Protein AF-A0A349DYR8-F1 (afdb_monomer_lite)

Structure (mmCIF, N/CA/C/O backbone):
data_AF-A0A349DYR8-F1
#
_entry.id   AF-A0A349DYR8-F1
#
loop_
_atom_site.group_PDB
_atom_site.id
_atom_site.type_symbol
_atom_site.label_atom_id
_atom_site.label_alt_id
_atom_site.label_comp_id
_atom_site.label_asym_id
_atom_site.label_entity_id
_atom_site.label_seq_id
_atom_site.pdbx_PDB_ins_code
_atom_site.Cartn_x
_atom_site.Cartn_y
_atom_site.Cartn_z
_atom_site.occupancy
_atom_site.B_iso_or_equiv
_atom_site.auth_seq_id
_atom_site.auth_comp_id
_atom_site.auth_asym_id
_atom_site.auth_atom_id
_atom_site.pdbx_PDB_model_num
ATOM 1 N N . MET A 1 1 ? -8.927 -14.081 56.249 1.00 37.25 1 MET A N 1
ATOM 2 C CA . MET A 1 1 ? -8.343 -13.817 54.918 1.00 37.25 1 MET A CA 1
ATOM 3 C C . MET A 1 1 ? -9.331 -14.353 53.896 1.00 37.25 1 MET A C 1
ATOM 5 O O . MET A 1 1 ? -9.402 -15.561 53.727 1.00 37.25 1 MET A O 1
ATOM 9 N N . SER A 1 2 ? -10.201 -13.488 53.365 1.00 39.47 2 SER A N 1
ATOM 10 C CA . SER A 1 2 ? -11.284 -13.902 52.463 1.00 39.47 2 SER A CA 1
ATOM 11 C C . SER A 1 2 ? -10.704 -14.185 51.083 1.00 39.47 2 SER A C 1
ATOM 13 O O . SER A 1 2 ? -10.115 -13.298 50.467 1.00 39.47 2 SER A O 1
ATOM 15 N N . GLN A 1 3 ? -10.820 -15.432 50.637 1.00 42.41 3 GLN A N 1
ATOM 16 C CA . GLN A 1 3 ? -10.522 -15.839 49.273 1.00 42.41 3 GLN A CA 1
ATOM 17 C C . GLN A 1 3 ? -11.604 -15.235 48.373 1.00 42.41 3 GLN A C 1
ATOM 19 O O . GLN A 1 3 ? -12.710 -15.762 48.299 1.00 42.41 3 GLN A O 1
ATOM 24 N N . ASN A 1 4 ? -11.305 -14.115 47.713 1.00 44.88 4 ASN A N 1
ATOM 25 C CA . ASN A 1 4 ? -12.097 -13.661 46.574 1.00 44.88 4 ASN A CA 1
ATOM 26 C C . ASN A 1 4 ? -11.809 -14.632 45.424 1.00 44.88 4 ASN A C 1
ATOM 28 O O . ASN A 1 4 ? -10.904 -14.410 44.621 1.00 44.88 4 ASN A O 1
ATOM 32 N N . ALA A 1 5 ? -12.509 -15.767 45.419 1.00 52.22 5 ALA A N 1
ATOM 33 C CA . ALA A 1 5 ? -12.559 -16.645 44.267 1.00 52.22 5 ALA A CA 1
ATOM 34 C C . ALA A 1 5 ? -13.165 -15.826 43.125 1.00 52.22 5 ALA A C 1
ATOM 36 O O . ALA A 1 5 ? -14.326 -15.429 43.201 1.00 52.22 5 ALA A O 1
ATOM 37 N N . LEU A 1 6 ? -12.354 -15.495 42.119 1.00 58.44 6 LEU A N 1
ATOM 38 C CA . LEU A 1 6 ? -12.858 -14.852 40.915 1.00 58.44 6 LEU A CA 1
ATOM 39 C C . LEU A 1 6 ? -13.914 -15.763 40.287 1.00 58.44 6 LEU A C 1
ATOM 41 O O . LEU A 1 6 ? -13.623 -16.920 39.971 1.00 58.44 6 LEU A O 1
ATOM 45 N N . SER A 1 7 ? -15.132 -15.246 40.132 1.00 65.00 7 SER A N 1
ATOM 46 C CA . SER A 1 7 ? -16.187 -15.928 39.397 1.00 65.00 7 SER A CA 1
ATOM 47 C C . SER A 1 7 ? -15.743 -16.071 37.944 1.00 65.00 7 SER A C 1
ATOM 49 O O . SER A 1 7 ? -15.288 -15.120 37.301 1.00 65.00 7 SER A O 1
ATOM 51 N N . THR A 1 8 ? -15.801 -17.306 37.457 1.00 70.25 8 THR A N 1
ATOM 52 C CA . THR A 1 8 ? -15.641 -17.608 36.036 1.00 70.25 8 THR A CA 1
ATOM 53 C C . THR A 1 8 ? -17.049 -17.676 35.473 1.00 70.25 8 THR A C 1
ATOM 55 O O . THR A 1 8 ? -17.845 -18.493 35.931 1.00 70.25 8 THR A O 1
ATOM 58 N N . GLU A 1 9 ? -17.375 -16.781 34.548 1.00 76.00 9 GLU A N 1
ATOM 59 C CA . GLU A 1 9 ? -18.687 -16.727 33.903 1.00 76.00 9 GLU A CA 1
ATOM 60 C C . GLU A 1 9 ? -18.512 -16.791 32.388 1.00 76.00 9 GLU A C 1
ATOM 62 O O . GLU A 1 9 ? -17.531 -16.289 31.829 1.00 76.00 9 GLU A O 1
ATOM 67 N N . GLU A 1 10 ? -19.471 -17.422 31.712 1.00 79.44 10 GLU A N 1
ATOM 68 C CA . GLU A 1 10 ? -19.525 -17.406 30.256 1.00 79.44 10 GLU A CA 1
ATOM 69 C C . GLU A 1 10 ? -19.909 -15.997 29.797 1.00 79.44 10 GLU A C 1
ATOM 71 O O . GLU A 1 10 ? -20.978 -15.472 30.120 1.00 79.44 10 GLU A O 1
ATOM 76 N N . CYS A 1 11 ? -19.014 -15.342 29.061 1.00 78.94 11 CYS A N 1
ATOM 77 C CA . CYS A 1 11 ? -19.266 -13.979 28.626 1.00 78.94 11 CYS A CA 1
ATOM 78 C C . CYS A 1 11 ? -20.333 -13.967 27.509 1.00 78.94 11 CYS A C 1
ATOM 80 O O . CYS A 1 11 ? -20.118 -14.595 26.478 1.00 78.94 11 CYS A O 1
ATOM 82 N N . PRO A 1 12 ? -21.431 -13.192 27.618 1.00 79.12 12 PRO A N 1
ATOM 83 C CA . PRO A 1 12 ? -22.516 -13.182 26.623 1.00 79.12 12 PRO A CA 1
ATOM 84 C C . PRO A 1 12 ? -22.111 -12.560 25.280 1.00 79.12 12 PRO A C 1
ATOM 86 O O . PRO A 1 12 ? -22.757 -12.767 24.258 1.00 79.12 12 PRO A O 1
ATOM 89 N N . HIS A 1 13 ? -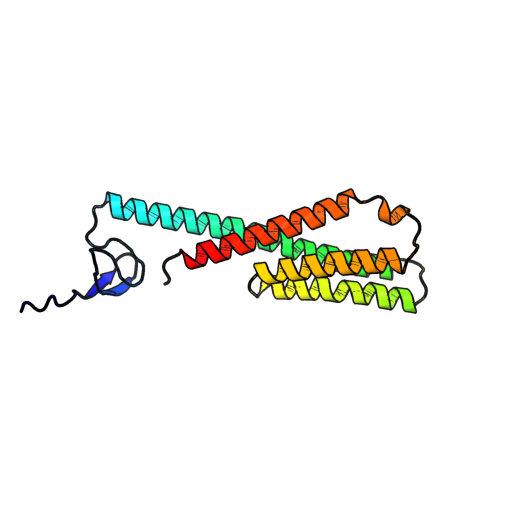21.038 -11.769 25.283 1.00 78.69 13 HIS A N 1
ATOM 90 C CA . HIS A 1 13 ? -20.361 -11.363 24.064 1.00 78.69 13 HIS A CA 1
ATOM 91 C C . HIS A 1 13 ? -19.461 -12.533 23.650 1.00 78.69 13 HIS A C 1
ATOM 93 O O . HIS A 1 13 ? -19.712 -13.182 22.631 1.00 78.69 13 HIS A O 1
ATOM 99 N N . CYS A 1 14 ? -18.450 -12.814 24.491 1.00 75.50 14 CYS A N 1
ATOM 100 C CA . CYS A 1 14 ? -17.429 -13.874 24.456 1.00 75.50 14 CYS A CA 1
ATOM 101 C C . CYS A 1 14 ? -17.784 -15.215 23.816 1.00 75.50 14 CYS A C 1
ATOM 103 O O . CYS A 1 14 ? -17.067 -15.764 22.989 1.00 75.50 14 CYS A O 1
ATOM 105 N N . HIS A 1 15 ? -18.868 -15.772 24.347 1.00 80.25 15 HIS A N 1
ATOM 106 C CA . HIS A 1 15 ? -19.124 -17.208 24.442 1.00 80.25 15 HIS A CA 1
ATOM 107 C C . HIS A 1 15 ? -17.901 -18.005 24.947 1.00 80.25 15 HIS A C 1
ATOM 109 O O . HIS A 1 15 ? -17.733 -19.180 24.641 1.00 80.25 15 HIS A O 1
ATOM 115 N N . GLU A 1 16 ? -17.023 -17.346 25.707 1.00 78.25 16 GLU A N 1
ATOM 116 C CA . GLU A 1 16 ? -15.838 -17.927 26.330 1.00 78.25 16 GLU A CA 1
ATOM 117 C C . GLU A 1 16 ? -15.988 -17.822 27.843 1.00 78.25 16 GLU A C 1
ATOM 119 O O . GLU A 1 16 ? -16.478 -16.810 28.362 1.00 78.25 16 GLU A O 1
ATOM 124 N N . GLU A 1 17 ? -15.524 -18.857 28.540 1.00 77.56 17 GLU A N 1
ATOM 125 C CA . GLU A 1 17 ? -15.359 -18.832 29.987 1.00 77.56 17 GLU A CA 1
ATOM 126 C C . GLU A 1 17 ? -14.227 -17.865 30.335 1.00 77.56 17 GLU A C 1
ATOM 128 O O . GLU A 1 17 ? -13.055 -18.098 30.023 1.00 77.56 17 GLU A O 1
ATOM 133 N N . ALA A 1 18 ? -14.584 -16.751 30.965 1.00 72.81 18 ALA A N 1
ATOM 134 C CA . ALA A 1 18 ? -13.634 -15.725 31.349 1.00 72.81 18 ALA A CA 1
ATOM 135 C C . ALA A 1 18 ? -13.752 -15.424 32.839 1.00 72.81 18 ALA A C 1
ATOM 137 O O . ALA A 1 18 ? -14.835 -15.463 33.426 1.00 72.81 18 ALA A O 1
ATOM 138 N N . LEU A 1 19 ? -12.618 -15.083 33.451 1.00 78.12 19 LEU A N 1
ATOM 139 C CA . LEU A 1 19 ? -12.635 -14.515 34.789 1.00 78.12 19 LEU A CA 1
ATOM 140 C C . LEU A 1 19 ? -13.285 -13.130 34.718 1.00 78.12 19 LEU A C 1
ATOM 142 O O . LEU A 1 19 ? -12.950 -12.308 33.860 1.00 78.12 19 LEU A O 1
ATOM 146 N N . VAL A 1 20 ? -14.202 -12.863 35.641 1.00 74.00 20 VAL A N 1
ATOM 147 C CA . VAL A 1 20 ? -14.790 -11.535 35.797 1.00 74.00 20 VAL A CA 1
ATOM 148 C C . VAL A 1 20 ? -13.892 -10.733 36.735 1.00 74.00 20 VAL A C 1
ATOM 150 O O . VAL A 1 20 ? -13.849 -10.977 37.939 1.00 74.00 20 VAL A O 1
ATOM 153 N N . LEU A 1 21 ? -13.137 -9.783 36.181 1.00 71.12 21 LEU A N 1
ATOM 154 C CA . LEU A 1 21 ? -12.280 -8.874 36.948 1.00 71.12 21 LEU A CA 1
ATOM 155 C C . LEU A 1 21 ? -12.782 -7.442 36.733 1.00 71.12 21 LEU A C 1
ATOM 157 O O . LEU A 1 21 ? -12.953 -7.010 35.593 1.00 71.12 21 LEU A O 1
ATOM 161 N N . ASP A 1 22 ? -13.057 -6.716 37.819 1.00 69.81 22 ASP A N 1
ATOM 162 C CA . ASP A 1 22 ? -13.636 -5.363 37.784 1.00 69.81 22 ASP A CA 1
ATOM 163 C C . ASP A 1 22 ? -14.897 -5.257 36.902 1.00 69.81 22 ASP A C 1
ATOM 165 O O . ASP A 1 22 ? -15.023 -4.346 36.078 1.00 69.81 22 ASP A O 1
ATOM 169 N N . GLN A 1 23 ? -15.829 -6.209 37.052 1.00 77.19 23 GLN A N 1
ATOM 170 C CA . GLN A 1 23 ? -17.111 -6.240 36.325 1.00 77.19 23 GLN A CA 1
ATOM 171 C C . GLN A 1 23 ? -16.978 -6.392 34.802 1.00 77.19 23 GLN A C 1
ATOM 173 O O . GLN A 1 23 ? -17.934 -6.154 34.056 1.00 77.19 23 GLN A O 1
ATOM 178 N N . LYS A 1 24 ? -15.793 -6.777 34.318 1.00 78.88 24 LYS A N 1
ATOM 179 C CA . LYS A 1 24 ? -15.479 -6.945 32.900 1.00 78.88 24 LYS A CA 1
ATOM 180 C C . LYS A 1 24 ? -14.936 -8.338 32.623 1.00 78.88 24 LYS A C 1
ATOM 182 O O . LYS A 1 24 ? -14.247 -8.936 33.444 1.00 78.88 24 LYS A O 1
ATOM 187 N N . CYS A 1 25 ? -15.210 -8.817 31.418 1.00 79.31 25 CYS A N 1
ATOM 188 C CA . CYS A 1 25 ? -14.602 -10.015 30.869 1.00 79.31 25 CYS A CA 1
ATOM 189 C C . CYS A 1 25 ? -13.095 -9.796 30.682 1.00 79.31 25 CYS A C 1
ATOM 191 O O . CYS A 1 25 ? -12.693 -8.848 30.005 1.00 79.31 25 CYS A O 1
ATOM 193 N N . THR A 1 26 ? -12.253 -10.677 31.218 1.00 78.19 26 THR A N 1
ATOM 194 C CA . THR A 1 26 ? -10.796 -10.594 31.019 1.00 78.19 26 THR A CA 1
ATOM 195 C C . THR A 1 26 ? -10.351 -10.864 29.582 1.00 78.19 26 THR A C 1
ATOM 197 O O . THR A 1 26 ? -9.300 -10.364 29.185 1.00 78.19 26 THR A O 1
ATOM 200 N N . ASN A 1 27 ? -11.133 -11.610 28.795 1.00 75.25 27 ASN A N 1
ATOM 201 C CA . ASN A 1 27 ? -10.774 -11.946 27.412 1.00 75.25 27 ASN A CA 1
ATOM 202 C C . ASN A 1 27 ? -11.146 -10.819 26.445 1.00 75.25 27 ASN A C 1
ATOM 204 O O . ASN A 1 27 ? -10.284 -10.288 25.744 1.00 75.25 27 ASN A O 1
ATOM 208 N N . CYS A 1 28 ? -12.414 -10.396 26.447 1.00 72.62 28 CYS A N 1
ATOM 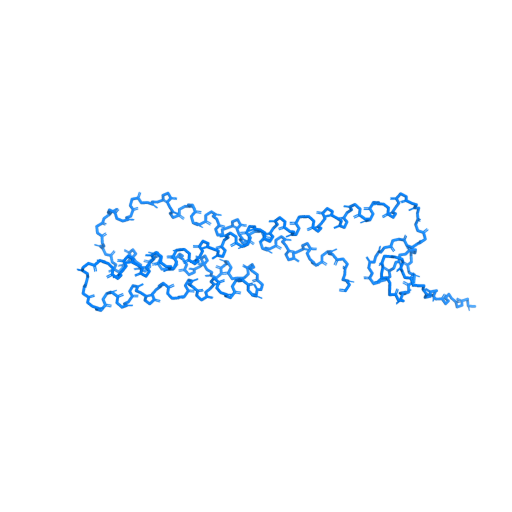209 C CA . CYS A 1 28 ? -12.899 -9.391 25.501 1.00 72.62 28 CYS A CA 1
ATOM 210 C C . CYS A 1 28 ? -13.118 -7.990 26.097 1.00 72.62 28 CYS A C 1
ATOM 212 O O . CYS A 1 28 ? -13.421 -7.058 25.362 1.00 72.62 28 CYS A O 1
ATOM 214 N N . GLY A 1 29 ? -12.987 -7.789 27.410 1.00 75.19 29 GLY A N 1
ATOM 215 C CA . GLY A 1 29 ? -13.212 -6.484 28.048 1.00 75.19 29 GLY A CA 1
ATOM 216 C C . GLY A 1 29 ? -14.679 -6.042 28.127 1.00 75.19 29 GLY A C 1
ATOM 217 O O . GLY A 1 29 ? -14.943 -4.920 28.567 1.00 75.19 29 GLY A O 1
ATOM 218 N N . PHE A 1 30 ? -15.624 -6.897 27.716 1.00 81.69 30 PHE A N 1
ATOM 219 C CA . PHE A 1 30 ? -17.060 -6.626 27.787 1.00 81.69 30 PHE A CA 1
ATOM 220 C C . PHE A 1 30 ? -17.517 -6.462 29.248 1.00 81.69 30 PHE A C 1
ATOM 222 O O . PHE A 1 30 ? -17.159 -7.301 30.076 1.00 81.69 30 PHE A O 1
ATOM 229 N N . PRO A 1 31 ? -18.299 -5.424 29.594 1.00 80.94 31 PRO A N 1
ATOM 230 C CA . PRO A 1 31 ? -18.768 -5.209 30.961 1.00 80.94 31 PRO A CA 1
ATOM 231 C C . PRO A 1 31 ? -19.931 -6.157 31.307 1.00 80.94 31 PRO A C 1
ATOM 233 O O . PRO A 1 31 ? -21.094 -5.846 31.050 1.00 80.94 31 PRO A O 1
ATOM 236 N N . ILE A 1 32 ? -19.610 -7.319 31.885 1.00 79.69 32 ILE A N 1
ATOM 237 C CA . ILE A 1 32 ? -20.573 -8.379 32.238 1.00 79.69 32 ILE A CA 1
ATOM 238 C C . ILE A 1 32 ? -21.565 -7.877 33.296 1.00 79.69 32 ILE A C 1
ATOM 240 O O . ILE A 1 32 ? -22.771 -7.954 33.083 1.00 79.69 32 ILE A O 1
ATOM 244 N N . GLU A 1 33 ? -21.067 -7.263 34.372 1.00 79.19 33 GLU A N 1
ATOM 245 C CA . GLU A 1 33 ? -21.896 -6.717 35.462 1.00 79.19 33 GLU A CA 1
ATOM 246 C C . GLU A 1 33 ? -22.146 -5.199 35.333 1.00 79.19 33 GLU A C 1
ATOM 248 O O . GLU A 1 33 ? -22.631 -4.550 36.261 1.00 79.19 33 GLU A O 1
ATOM 253 N N . GLY A 1 34 ? -21.794 -4.594 34.194 1.00 76.31 34 GLY A N 1
ATOM 254 C CA . GLY A 1 34 ? -22.028 -3.168 33.949 1.00 76.31 34 GLY A CA 1
ATOM 255 C C . GLY A 1 34 ? -23.498 -2.831 33.679 1.00 76.31 34 GLY A C 1
ATOM 256 O O . GLY A 1 34 ? -24.318 -3.699 33.383 1.00 76.31 34 GLY A O 1
ATOM 257 N N . SER A 1 35 ? -23.844 -1.539 33.718 1.00 84.19 35 SER A N 1
ATOM 258 C CA . SER A 1 35 ? -25.179 -1.083 33.307 1.00 84.19 35 SER A CA 1
ATOM 259 C C . SER A 1 35 ? -25.451 -1.411 31.831 1.00 84.19 35 SER A C 1
ATOM 261 O O . SER A 1 35 ? -24.527 -1.503 31.018 1.00 84.19 35 SER A O 1
ATOM 263 N N . LYS A 1 36 ? -26.733 -1.522 31.450 1.00 82.50 36 LYS A N 1
ATOM 264 C CA . LYS A 1 36 ? -27.137 -1.696 30.038 1.00 82.50 36 LYS A CA 1
ATOM 265 C C . LYS A 1 36 ? -26.533 -0.619 29.127 1.00 82.50 36 LYS A C 1
ATOM 267 O O . LYS A 1 36 ? -26.158 -0.903 27.995 1.00 82.50 36 LYS A O 1
ATOM 272 N N . GLU A 1 37 ? -26.383 0.594 29.654 1.00 82.62 37 GLU A N 1
ATOM 273 C CA . GLU A 1 37 ? -25.721 1.715 28.982 1.00 82.62 37 GLU A CA 1
ATOM 274 C C . GLU A 1 37 ? -24.226 1.437 28.758 1.00 82.62 37 GLU A C 1
ATOM 276 O O . GLU A 1 37 ? -23.719 1.644 27.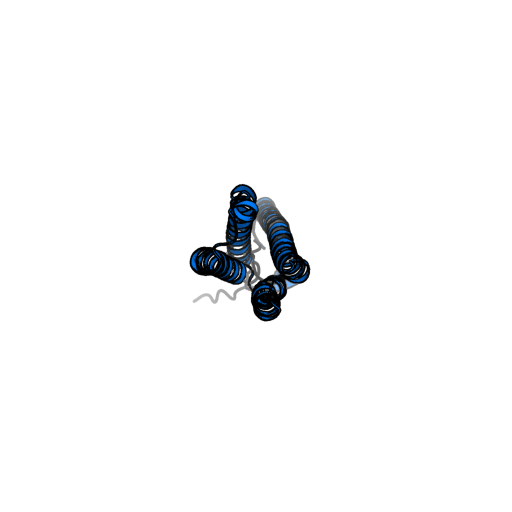660 1.00 82.62 37 GLU A O 1
ATOM 281 N N . ALA A 1 38 ? -23.511 0.910 29.759 1.00 76.12 38 ALA A N 1
ATOM 282 C CA . ALA A 1 38 ? -22.096 0.554 29.628 1.00 76.12 38 ALA A CA 1
ATOM 283 C C . ALA A 1 38 ? -21.871 -0.582 28.613 1.00 76.12 38 ALA A C 1
ATOM 285 O O . ALA A 1 38 ? -20.895 -0.549 27.858 1.00 76.12 38 ALA A O 1
ATOM 286 N N . GLN A 1 39 ? -22.785 -1.554 28.564 1.00 81.94 39 GLN A N 1
ATOM 287 C CA . GLN A 1 39 ? -22.780 -2.633 27.573 1.00 81.94 39 GLN A CA 1
ATOM 288 C C . GLN A 1 39 ? -23.021 -2.101 26.155 1.00 81.94 39 GLN A C 1
ATOM 290 O O . GLN A 1 39 ? -22.255 -2.425 25.248 1.00 81.94 39 GLN A O 1
ATOM 295 N N . GLN A 1 40 ? -24.014 -1.225 25.964 1.00 83.56 40 GLN A N 1
ATOM 296 C CA . GLN A 1 40 ? -24.265 -0.574 24.672 1.00 83.56 40 GLN A CA 1
ATOM 297 C C . GLN A 1 40 ? -23.078 0.274 24.210 1.00 83.56 40 GLN A C 1
ATOM 299 O O . GLN A 1 40 ? -22.620 0.116 23.085 1.00 83.56 40 GLN A O 1
ATOM 304 N N . VAL A 1 41 ? -22.493 1.092 25.091 1.00 83.62 41 VAL A N 1
ATOM 305 C CA . VAL A 1 41 ? -21.312 1.906 24.752 1.00 83.62 41 VAL A CA 1
ATOM 306 C C . VAL A 1 41 ? -20.129 1.038 24.312 1.00 83.62 41 VAL A C 1
ATOM 308 O O . VAL A 1 41 ? -19.346 1.448 23.452 1.00 83.62 41 VAL A O 1
ATOM 311 N N . PHE A 1 42 ? -19.959 -0.150 24.898 1.00 82.94 42 PHE A N 1
ATOM 312 C CA . PHE A 1 42 ? -18.924 -1.091 24.476 1.00 82.94 42 PHE A CA 1
ATOM 313 C C . PHE A 1 42 ? -19.204 -1.657 23.076 1.00 82.94 42 PHE A C 1
ATOM 315 O O . PHE A 1 42 ? -18.298 -1.675 22.239 1.00 82.94 42 PHE A O 1
ATOM 322 N N . LEU A 1 43 ? -20.444 -2.073 22.805 1.00 83.38 43 LEU A N 1
ATOM 323 C CA . LEU A 1 43 ? -20.866 -2.563 21.489 1.00 83.38 43 LEU A CA 1
ATOM 324 C C . LEU A 1 43 ? -20.693 -1.485 20.411 1.00 83.38 43 LEU A C 1
ATOM 326 O O . LEU A 1 43 ? -20.010 -1.733 19.419 1.00 83.38 43 LEU A O 1
ATOM 330 N N . ASP A 1 44 ? -21.178 -0.267 20.659 1.00 82.94 44 ASP A N 1
ATOM 331 C CA . ASP A 1 44 ? -21.071 0.869 19.735 1.00 82.94 44 ASP A CA 1
ATOM 332 C C . ASP A 1 44 ? -19.608 1.213 19.429 1.00 82.94 44 ASP A C 1
ATOM 334 O O . ASP A 1 44 ? -19.229 1.473 18.283 1.00 82.94 44 ASP A O 1
ATOM 338 N N . LYS A 1 45 ? -18.739 1.191 20.450 1.00 79.44 45 LYS A N 1
ATOM 339 C CA . LYS A 1 45 ? -17.295 1.388 20.258 1.00 79.44 45 LYS A CA 1
ATOM 340 C C . LYS A 1 45 ? -16.685 0.278 19.413 1.00 79.44 45 LYS A C 1
ATOM 342 O O . LYS A 1 45 ? -15.854 0.569 18.554 1.00 79.44 45 LYS A O 1
ATOM 347 N N . THR A 1 46 ? -17.070 -0.969 19.657 1.00 77.25 46 THR A N 1
ATOM 348 C CA . THR A 1 46 ? -16.524 -2.132 18.951 1.00 77.25 46 THR A CA 1
ATOM 349 C C . THR A 1 46 ? -16.953 -2.113 17.486 1.00 77.25 46 THR A C 1
ATOM 351 O O . THR A 1 46 ? -16.101 -2.233 16.604 1.00 77.25 46 THR A O 1
ATOM 354 N N . GLU A 1 47 ? -18.226 -1.822 17.212 1.00 81.38 47 GLU A N 1
ATOM 355 C CA . GLU A 1 47 ? -18.762 -1.642 15.862 1.00 81.38 47 GLU A CA 1
ATOM 356 C C . GLU A 1 47 ? -18.093 -0.463 15.141 1.00 81.38 47 GLU A C 1
ATOM 358 O O . GLU A 1 47 ? -17.640 -0.600 14.003 1.00 81.38 47 GLU A O 1
ATOM 363 N N . ALA A 1 48 ? -17.930 0.685 15.808 1.00 76.75 48 ALA A N 1
ATOM 364 C CA . ALA A 1 48 ? -17.250 1.842 15.230 1.00 76.75 48 ALA A CA 1
ATOM 365 C C . ALA A 1 48 ? -15.783 1.541 14.877 1.00 76.75 48 ALA A C 1
ATOM 367 O O . ALA A 1 48 ? -15.291 1.974 13.829 1.00 76.75 48 ALA A O 1
ATOM 368 N N . ILE A 1 49 ? -15.071 0.791 15.725 1.00 72.56 49 ILE A N 1
ATOM 369 C CA . ILE A 1 49 ? -13.696 0.362 15.444 1.00 72.56 49 ILE A CA 1
ATOM 370 C C . ILE A 1 49 ? -13.681 -0.631 14.277 1.00 72.56 49 ILE A C 1
ATOM 372 O O . ILE A 1 49 ? -12.862 -0.480 13.370 1.00 72.56 49 ILE A O 1
ATOM 376 N N . GLN A 1 50 ? -14.593 -1.602 14.253 1.00 72.94 50 GLN A N 1
ATOM 377 C CA . GLN A 1 50 ? -14.693 -2.597 13.187 1.00 72.94 50 GLN A CA 1
ATOM 378 C C . GLN A 1 50 ? -15.002 -1.943 11.835 1.00 72.94 50 GLN A C 1
ATOM 380 O O . GLN A 1 50 ? -14.327 -2.226 10.844 1.00 72.94 50 GLN A O 1
ATOM 385 N N . LYS A 1 51 ? -15.929 -0.980 11.806 1.00 73.56 51 LYS A N 1
ATOM 386 C CA . LYS A 1 51 ? -16.230 -0.170 10.623 1.00 73.56 51 LYS A CA 1
ATOM 387 C C . LYS A 1 51 ? -14.996 0.583 10.128 1.00 73.56 51 LYS A C 1
ATOM 389 O O . LYS A 1 51 ? -14.656 0.479 8.949 1.00 73.56 51 LYS A O 1
ATOM 394 N N . ARG A 1 52 ? -14.261 1.257 11.024 1.00 70.00 52 ARG A N 1
ATOM 395 C CA . ARG A 1 52 ? -13.003 1.934 10.661 1.00 70.00 52 ARG A CA 1
ATOM 396 C C . ARG A 1 52 ? -11.960 0.955 10.130 1.00 70.00 52 ARG A C 1
ATOM 398 O O . ARG A 1 52 ? -11.266 1.286 9.173 1.00 70.00 52 ARG A O 1
ATOM 405 N N . VAL A 1 53 ? -11.840 -0.247 10.695 1.00 69.62 53 VAL A N 1
ATOM 406 C CA . VAL A 1 53 ? -10.922 -1.281 10.187 1.00 69.62 53 VAL A CA 1
ATOM 407 C C . VAL A 1 53 ? -11.297 -1.696 8.762 1.00 69.62 53 VAL A C 1
ATOM 409 O O . VAL A 1 53 ? -10.403 -1.761 7.916 1.00 69.62 53 VAL A O 1
ATOM 412 N N . THR A 1 54 ? -12.580 -1.914 8.466 1.00 71.25 54 THR A N 1
ATOM 413 C CA . THR A 1 54 ? -13.056 -2.298 7.124 1.00 71.25 54 THR A CA 1
ATOM 414 C C . THR A 1 54 ? -12.858 -1.179 6.094 1.00 71.25 54 THR A C 1
ATOM 416 O O . THR A 1 54 ? -12.381 -1.431 4.983 1.00 71.25 54 THR A O 1
ATOM 419 N N . GLU A 1 55 ? -13.140 0.075 6.461 1.00 70.12 55 GLU A N 1
ATOM 420 C CA . GLU A 1 55 ? -12.838 1.241 5.616 1.00 70.12 55 GLU A CA 1
ATOM 421 C C . GLU A 1 55 ? -11.337 1.307 5.309 1.00 70.12 55 GLU A C 1
ATOM 423 O O . GLU A 1 55 ? -10.920 1.403 4.155 1.00 70.12 55 GLU A O 1
ATOM 428 N N . THR A 1 56 ? -10.507 1.134 6.336 1.00 65.12 56 THR A N 1
ATOM 429 C CA . THR A 1 56 ? -9.048 1.169 6.210 1.00 65.12 56 THR A CA 1
ATOM 430 C C . THR A 1 56 ? -8.507 0.027 5.338 1.00 65.12 56 THR A C 1
ATOM 432 O O . THR A 1 56 ? -7.602 0.233 4.529 1.00 65.12 56 THR A O 1
ATOM 435 N N . GLN A 1 57 ? -9.092 -1.171 5.428 1.00 68.00 57 GLN A N 1
ATOM 436 C CA . GLN A 1 57 ? -8.763 -2.294 4.544 1.00 68.00 57 GLN A CA 1
ATOM 437 C C . GLN A 1 57 ? -9.106 -2.017 3.080 1.00 68.00 57 GLN A C 1
ATOM 439 O O . GLN A 1 57 ? -8.413 -2.507 2.186 1.00 68.00 57 GLN A O 1
ATOM 444 N N . THR A 1 58 ? -10.148 -1.229 2.821 1.00 70.56 58 THR A N 1
ATOM 445 C CA . THR A 1 58 ? -10.520 -0.840 1.459 1.00 70.56 58 THR A CA 1
ATOM 446 C C . THR A 1 58 ? -9.419 0.020 0.838 1.00 70.56 58 THR A C 1
ATOM 448 O O . THR A 1 58 ? -8.962 -0.294 -0.259 1.00 70.56 58 THR A O 1
ATOM 451 N N . TYR A 1 59 ? -8.889 1.011 1.564 1.00 67.00 59 TYR A N 1
ATOM 452 C CA . TYR A 1 59 ? -7.751 1.819 1.096 1.00 67.00 59 TYR A CA 1
ATOM 453 C C . TYR A 1 59 ? -6.489 0.987 0.839 1.00 67.00 59 TYR A C 1
ATOM 455 O O . TYR A 1 59 ? -5.799 1.207 -0.154 1.00 67.00 59 TYR A O 1
ATOM 463 N N . VAL A 1 60 ? -6.217 -0.015 1.683 1.00 68.31 60 VAL A N 1
ATOM 464 C CA . VAL A 1 60 ? -5.112 -0.963 1.461 1.00 68.31 60 VAL A CA 1
ATOM 465 C C . VAL A 1 60 ? -5.307 -1.734 0.155 1.00 68.31 60 VAL A C 1
ATOM 467 O O . VAL A 1 60 ? -4.381 -1.799 -0.649 1.00 68.31 60 VAL A O 1
ATOM 470 N N . LYS A 1 61 ? -6.506 -2.272 -0.108 1.00 72.62 61 LYS A N 1
ATOM 471 C CA . LYS A 1 61 ? -6.804 -2.982 -1.366 1.00 72.62 61 LYS A CA 1
ATOM 472 C C . LYS A 1 61 ? -6.621 -2.085 -2.590 1.00 72.62 61 LYS A C 1
ATOM 474 O O . LYS A 1 61 ? -6.028 -2.523 -3.573 1.00 72.62 61 LYS A O 1
ATOM 479 N N . TRP A 1 62 ? -7.077 -0.834 -2.515 1.00 73.19 62 TRP A N 1
ATOM 480 C CA . TRP A 1 62 ? -6.870 0.150 -3.579 1.00 73.19 62 TRP A CA 1
ATOM 481 C C . TRP A 1 62 ? -5.386 0.404 -3.838 1.00 73.19 62 TRP A C 1
ATOM 483 O O . TRP A 1 62 ? -4.947 0.340 -4.984 1.00 73.19 62 TRP A O 1
ATOM 493 N N . ALA A 1 63 ? -4.595 0.617 -2.787 1.00 69.00 63 ALA A N 1
ATOM 494 C CA . ALA A 1 63 ? -3.164 0.863 -2.914 1.00 69.00 63 ALA A CA 1
ATOM 495 C C . ALA A 1 63 ? -2.389 -0.368 -3.439 1.00 69.00 63 ALA A C 1
ATOM 497 O O . ALA A 1 63 ? -1.463 -0.213 -4.235 1.00 69.00 63 ALA A O 1
ATOM 498 N N . VAL A 1 64 ? -2.802 -1.593 -3.085 1.00 76.69 64 VAL A N 1
ATOM 499 C CA . VAL A 1 64 ? -2.274 -2.836 -3.685 1.00 76.69 64 VAL A CA 1
ATOM 500 C C . VAL A 1 64 ? -2.601 -2.923 -5.176 1.00 76.69 64 VAL A C 1
ATOM 502 O O . VAL A 1 64 ? -1.719 -3.225 -5.981 1.00 76.69 64 VAL A O 1
ATOM 505 N N . GLY A 1 65 ? -3.850 -2.635 -5.557 1.00 78.06 65 GLY A N 1
ATOM 506 C CA . GLY A 1 65 ? -4.258 -2.598 -6.962 1.00 78.06 65 GLY A CA 1
ATOM 507 C C . GLY A 1 65 ? -3.441 -1.588 -7.769 1.00 78.06 65 GLY A C 1
ATOM 508 O O . GLY A 1 65 ? -3.050 -1.864 -8.901 1.00 78.06 65 GLY A O 1
ATOM 509 N N . LEU A 1 66 ? -3.102 -0.456 -7.153 1.00 76.44 66 LEU A N 1
ATOM 510 C CA . LEU A 1 66 ? -2.300 0.596 -7.765 1.00 76.44 66 LEU A CA 1
ATOM 511 C C . LEU A 1 66 ? -0.837 0.185 -7.974 1.00 76.44 66 LEU A C 1
ATOM 513 O O . LEU A 1 66 ? -0.289 0.433 -9.043 1.00 76.44 66 LEU A O 1
ATOM 517 N N . LEU A 1 67 ? -0.225 -0.510 -7.008 1.00 77.12 67 LEU A N 1
ATOM 518 C CA . LEU A 1 67 ? 1.111 -1.106 -7.169 1.00 77.12 67 LEU A CA 1
ATOM 519 C C . LEU A 1 67 ? 1.154 -2.096 -8.334 1.00 77.12 67 LEU A C 1
ATOM 521 O O . LEU A 1 67 ? 2.075 -2.064 -9.151 1.00 77.12 67 LEU A O 1
ATOM 525 N N . TYR A 1 68 ? 0.125 -2.935 -8.439 1.00 80.75 68 TYR A N 1
ATOM 526 C CA . TYR A 1 68 ? -0.040 -3.860 -9.554 1.00 80.75 68 TYR A CA 1
ATOM 527 C C . TYR A 1 68 ? -0.163 -3.128 -10.889 1.00 80.75 68 TYR A C 1
ATOM 529 O O . TYR A 1 68 ? 0.504 -3.492 -11.857 1.00 80.75 68 TYR A O 1
ATOM 537 N N . PHE A 1 69 ? -0.991 -2.083 -10.928 1.00 81.00 69 PHE A N 1
ATOM 538 C CA . PHE A 1 69 ? -1.202 -1.269 -12.116 1.00 81.00 69 PHE A CA 1
ATOM 539 C C . PHE A 1 69 ? 0.092 -0.587 -12.570 1.00 81.00 69 PHE A C 1
ATOM 541 O O . PHE A 1 69 ? 0.451 -0.697 -13.739 1.00 81.00 69 PHE A O 1
ATOM 548 N N . ILE A 1 70 ? 0.836 0.039 -11.652 1.00 77.06 70 ILE A N 1
ATOM 549 C CA . ILE A 1 70 ? 2.132 0.669 -11.946 1.00 77.06 70 ILE A CA 1
ATOM 550 C C . ILE A 1 70 ? 3.130 -0.373 -12.454 1.00 77.06 70 ILE A C 1
ATOM 552 O O . ILE A 1 70 ? 3.750 -0.159 -13.493 1.00 77.06 70 ILE A O 1
ATOM 556 N N . GLY A 1 71 ? 3.267 -1.512 -11.767 1.00 78.44 71 GLY A N 1
ATOM 557 C CA . GLY A 1 71 ? 4.182 -2.578 -12.176 1.00 78.44 71 GLY A CA 1
ATOM 558 C C . GLY A 1 71 ? 3.882 -3.095 -13.586 1.00 78.44 71 GLY A C 1
ATOM 559 O O . GLY A 1 71 ? 4.791 -3.206 -14.411 1.00 78.44 71 GLY A O 1
ATOM 560 N N . MET A 1 72 ? 2.603 -3.336 -13.901 1.00 79.88 72 MET A N 1
ATOM 561 C CA . MET A 1 72 ? 2.185 -3.746 -15.245 1.00 79.88 72 MET A CA 1
ATOM 562 C C . MET A 1 72 ? 2.417 -2.654 -16.290 1.00 79.88 72 MET A C 1
ATOM 564 O O . MET A 1 72 ? 2.877 -2.955 -17.390 1.00 79.88 72 MET A O 1
ATOM 568 N N . LEU A 1 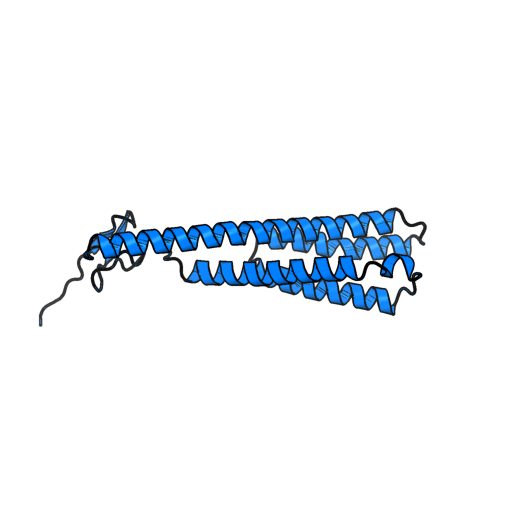73 ? 2.132 -1.394 -15.955 1.00 80.75 73 LEU A N 1
ATOM 569 C CA . LEU A 1 73 ? 2.348 -0.256 -16.842 1.00 80.75 73 LEU A CA 1
ATOM 570 C C . LEU A 1 73 ? 3.834 -0.115 -17.199 1.00 80.75 73 LEU A C 1
ATOM 572 O O . LEU A 1 73 ? 4.166 0.037 -18.371 1.00 80.75 73 LEU A O 1
ATOM 576 N N . TYR A 1 74 ? 4.726 -0.246 -16.213 1.00 74.25 74 TYR A N 1
ATOM 577 C CA . TYR A 1 74 ? 6.174 -0.255 -16.421 1.00 74.25 74 TYR A CA 1
ATOM 578 C C . TYR A 1 74 ? 6.595 -1.374 -17.379 1.00 74.25 74 TYR A C 1
ATOM 580 O O . TYR A 1 74 ? 7.245 -1.106 -18.389 1.00 74.25 74 TYR A O 1
ATOM 588 N N . ILE A 1 75 ? 6.164 -2.613 -17.120 1.00 79.81 75 ILE A N 1
ATOM 589 C CA . ILE A 1 75 ? 6.453 -3.756 -17.999 1.00 79.81 75 ILE A CA 1
ATOM 590 C C . ILE A 1 75 ? 5.960 -3.473 -19.424 1.00 79.81 75 ILE A C 1
ATOM 592 O O . ILE A 1 75 ? 6.710 -3.642 -20.383 1.00 79.81 75 ILE A O 1
ATOM 596 N N . PHE A 1 76 ? 4.729 -2.983 -19.576 1.00 80.44 76 PHE A N 1
ATOM 597 C CA . PHE A 1 76 ? 4.123 -2.729 -20.880 1.00 80.44 76 PHE A CA 1
ATOM 598 C C . PHE A 1 76 ? 4.833 -1.617 -21.666 1.00 80.44 76 PHE A C 1
ATOM 600 O O . PHE A 1 76 ? 5.099 -1.778 -22.859 1.00 80.44 76 PHE A O 1
ATOM 607 N N . ILE A 1 77 ? 5.187 -0.508 -21.007 1.00 78.19 77 ILE A N 1
ATOM 608 C CA . ILE A 1 77 ? 5.904 0.617 -21.622 1.00 78.19 77 ILE A CA 1
ATOM 609 C C . ILE A 1 77 ? 7.272 0.159 -22.133 1.00 78.19 77 ILE A C 1
ATOM 611 O O . ILE A 1 77 ? 7.595 0.372 -23.302 1.00 78.19 77 ILE A O 1
ATOM 615 N N . PHE A 1 78 ? 8.061 -0.520 -21.297 1.00 73.62 78 PHE A N 1
ATOM 616 C CA . PHE A 1 78 ? 9.397 -0.977 -21.686 1.00 73.62 78 PHE A CA 1
ATOM 617 C C . PHE A 1 78 ? 9.368 -2.072 -22.760 1.00 73.62 78 PHE A C 1
ATOM 619 O O . PHE A 1 78 ? 10.296 -2.158 -23.565 1.00 73.62 78 PHE A O 1
ATOM 626 N N . LEU A 1 79 ? 8.293 -2.862 -22.835 1.00 78.12 79 LEU A N 1
ATOM 627 C CA . LEU A 1 79 ? 8.110 -3.871 -23.879 1.00 78.12 79 LEU A CA 1
ATOM 628 C C . LEU A 1 79 ? 7.710 -3.247 -25.231 1.00 78.12 79 LEU A C 1
ATOM 630 O O . LEU A 1 79 ? 8.152 -3.723 -26.281 1.00 78.12 79 LEU A O 1
ATOM 634 N N . ARG A 1 80 ? 6.922 -2.159 -25.217 1.00 78.62 80 ARG A N 1
ATOM 635 C CA . ARG A 1 80 ? 6.450 -1.445 -26.421 1.00 78.62 80 ARG A CA 1
ATOM 636 C C . ARG A 1 80 ? 7.446 -0.430 -26.982 1.00 78.62 80 ARG A C 1
ATOM 638 O O . ARG A 1 80 ? 7.429 -0.191 -28.187 1.00 78.62 80 ARG A O 1
ATOM 645 N N . LEU A 1 81 ? 8.300 0.168 -26.153 1.00 75.38 81 LEU A N 1
ATOM 646 C CA . LEU A 1 81 ? 9.312 1.123 -26.614 1.00 75.38 81 LEU A CA 1
ATOM 647 C C . LEU A 1 81 ? 10.337 0.441 -27.534 1.00 75.38 81 LEU A C 1
ATOM 649 O O . LEU A 1 81 ? 10.819 -0.646 -27.234 1.00 75.38 81 LEU A O 1
ATOM 653 N N . ASN A 1 82 ? 10.730 1.081 -28.639 1.00 72.38 82 ASN A N 1
ATOM 654 C CA . ASN A 1 82 ? 11.759 0.570 -29.562 1.00 72.38 82 ASN A CA 1
ATOM 655 C C . ASN A 1 82 ? 13.187 0.806 -29.027 1.00 72.38 82 ASN A C 1
ATOM 657 O O . ASN A 1 82 ? 14.017 1.455 -29.652 1.00 72.38 82 ASN A O 1
ATOM 661 N N . LEU A 1 83 ? 13.461 0.293 -27.827 1.00 73.25 83 LEU A N 1
ATOM 662 C CA . LEU A 1 83 ? 14.769 0.350 -27.173 1.00 73.25 83 LEU A CA 1
ATOM 663 C C . LEU A 1 83 ? 15.598 -0.909 -27.461 1.00 73.25 83 LEU A C 1
ATOM 665 O O . LEU A 1 83 ? 15.063 -1.966 -27.808 1.00 73.25 83 LEU A O 1
ATOM 669 N N . THR A 1 84 ? 16.913 -0.816 -27.256 1.00 80.38 84 THR A N 1
ATOM 670 C CA . THR A 1 84 ? 17.839 -1.955 -27.321 1.00 80.38 84 THR A CA 1
ATOM 671 C C . THR A 1 84 ? 17.378 -3.076 -26.387 1.00 80.38 84 THR A C 1
ATOM 673 O O . THR A 1 84 ? 16.944 -2.812 -25.264 1.00 80.38 84 THR A O 1
ATOM 676 N N . LEU A 1 85 ? 17.521 -4.338 -26.810 1.00 79.19 85 LEU A N 1
ATOM 677 C CA . LEU A 1 85 ? 17.053 -5.518 -26.065 1.00 79.19 85 LEU A CA 1
ATOM 678 C C . LEU A 1 85 ? 17.523 -5.531 -24.595 1.00 79.19 85 LEU A C 1
ATOM 680 O O . LEU A 1 85 ? 16.749 -5.854 -23.698 1.00 79.19 85 LEU A O 1
ATOM 684 N N . LYS A 1 86 ? 18.759 -5.079 -24.334 1.00 77.19 86 LYS A N 1
ATOM 685 C CA . LYS A 1 86 ? 19.317 -4.927 -22.978 1.00 77.19 86 LYS A CA 1
ATOM 686 C C . LYS A 1 86 ? 18.510 -3.959 -22.100 1.00 77.19 86 LYS A C 1
ATOM 688 O O . LYS A 1 86 ? 18.240 -4.260 -20.943 1.00 77.19 86 LYS A O 1
ATOM 693 N N . VAL A 1 87 ? 18.091 -2.821 -22.655 1.00 75.81 87 VAL A N 1
ATOM 694 C CA . VAL A 1 87 ? 17.317 -1.796 -21.935 1.00 75.81 87 VAL A CA 1
ATOM 695 C C . VAL A 1 87 ? 15.883 -2.272 -21.698 1.00 75.81 87 VAL A C 1
ATOM 697 O O . VAL A 1 87 ? 15.352 -2.077 -20.609 1.00 75.81 87 VAL A O 1
ATOM 700 N N . LYS A 1 88 ? 15.280 -2.971 -22.672 1.00 77.50 88 LYS A N 1
ATOM 701 C CA . LYS A 1 88 ? 13.949 -3.587 -22.522 1.00 77.50 88 LYS A CA 1
ATOM 702 C C . LYS A 1 88 ? 13.902 -4.577 -21.360 1.00 77.50 88 LYS A C 1
ATOM 704 O O . LYS A 1 88 ? 13.002 -4.507 -20.524 1.00 77.50 88 LYS A O 1
ATOM 709 N N . ILE A 1 89 ? 14.886 -5.474 -21.293 1.00 80.12 89 ILE A N 1
ATOM 710 C CA . ILE A 1 89 ? 14.988 -6.475 -20.224 1.00 80.12 89 ILE A CA 1
ATOM 711 C C . ILE A 1 89 ? 15.218 -5.786 -18.875 1.00 80.12 89 ILE A C 1
ATOM 713 O O . ILE A 1 89 ? 14.518 -6.096 -17.915 1.00 80.12 89 ILE A O 1
ATOM 717 N N . SER A 1 90 ? 16.122 -4.803 -18.810 1.00 77.56 90 SER A N 1
ATOM 718 C CA . SER A 1 90 ? 16.392 -4.057 -17.574 1.00 77.56 90 SER A CA 1
ATOM 719 C C . SER A 1 90 ? 15.165 -3.295 -17.060 1.00 77.56 90 SER A C 1
ATOM 721 O O . SER A 1 90 ? 14.889 -3.321 -15.865 1.00 77.56 90 SER A O 1
ATOM 723 N N . GLY A 1 91 ? 14.405 -2.640 -17.943 1.00 74.31 91 GLY A N 1
ATOM 724 C CA . GLY A 1 91 ? 13.188 -1.914 -17.569 1.00 74.31 91 GLY A CA 1
ATOM 725 C C . GLY A 1 91 ? 12.044 -2.836 -17.147 1.00 74.31 91 GLY A C 1
ATOM 726 O O . GLY A 1 91 ? 11.337 -2.555 -16.184 1.00 74.31 91 GLY A O 1
ATOM 727 N N . THR A 1 92 ? 11.913 -3.989 -17.805 1.00 76.88 92 THR A N 1
ATOM 728 C CA . THR A 1 92 ? 10.947 -5.028 -17.412 1.00 76.88 92 THR A CA 1
ATOM 729 C C . THR A 1 92 ? 11.282 -5.592 -16.030 1.00 76.88 92 THR A C 1
ATOM 731 O O . THR A 1 92 ? 10.390 -5.772 -15.201 1.00 76.88 92 THR A O 1
ATOM 734 N N . LEU A 1 93 ? 12.571 -5.803 -15.745 1.00 82.31 93 LEU A N 1
ATOM 735 C CA . LEU A 1 93 ? 13.048 -6.295 -14.454 1.00 82.31 93 LEU A CA 1
ATOM 736 C C . LEU A 1 93 ? 12.756 -5.314 -13.308 1.00 82.31 93 LEU A C 1
ATOM 738 O O . LEU A 1 93 ? 12.509 -5.756 -12.192 1.00 82.31 93 LEU A O 1
ATOM 742 N N . LEU A 1 94 ? 12.708 -4.004 -13.577 1.00 78.56 94 LEU A N 1
ATOM 743 C CA . LEU A 1 94 ? 12.310 -2.991 -12.590 1.00 78.56 94 LEU A CA 1
ATOM 744 C C . LEU A 1 94 ? 10.816 -3.049 -12.234 1.00 78.56 94 LEU A C 1
ATOM 746 O O . LEU A 1 94 ? 10.448 -2.655 -11.131 1.00 78.56 94 LEU A O 1
ATOM 750 N N . GLY A 1 95 ? 9.959 -3.559 -13.126 1.00 76.19 95 GLY A N 1
ATOM 751 C CA . GLY A 1 95 ? 8.520 -3.719 -12.882 1.00 76.19 95 GLY A CA 1
ATOM 752 C C . GLY A 1 95 ? 8.162 -4.930 -12.009 1.00 76.19 95 GLY A C 1
ATOM 753 O O . GLY A 1 95 ? 7.180 -4.894 -11.267 1.00 76.19 95 GLY A O 1
ATOM 754 N N . VAL A 1 96 ? 8.975 -5.992 -12.050 1.00 82.00 96 VAL A N 1
ATOM 755 C CA . VAL A 1 96 ? 8.730 -7.253 -11.322 1.00 82.00 96 VAL A CA 1
ATOM 756 C C . VAL A 1 96 ? 8.651 -7.064 -9.794 1.00 82.00 96 VAL A C 1
ATOM 758 O O . VAL A 1 96 ? 7.712 -7.589 -9.188 1.00 82.00 96 VAL A O 1
ATOM 761 N N . PRO A 1 97 ? 9.542 -6.287 -9.144 1.00 82.44 97 PRO A N 1
ATOM 762 C CA . PRO A 1 97 ? 9.455 -6.011 -7.713 1.00 82.44 97 PRO A CA 1
ATOM 763 C C . PRO A 1 97 ? 8.150 -5.331 -7.295 1.00 82.44 97 PRO A C 1
ATOM 765 O O . PRO A 1 97 ? 7.633 -5.655 -6.234 1.00 82.44 97 PRO A O 1
ATOM 768 N N . TYR A 1 98 ? 7.568 -4.450 -8.116 1.00 80.12 98 TYR A N 1
ATOM 769 C CA . TYR A 1 98 ? 6.286 -3.805 -7.794 1.00 80.12 98 TYR A CA 1
ATOM 770 C C . TYR A 1 98 ? 5.129 -4.798 -7.747 1.00 80.12 98 TYR A C 1
ATOM 772 O O . TYR A 1 98 ? 4.288 -4.735 -6.851 1.00 80.12 98 TYR A O 1
ATOM 780 N N . VAL A 1 99 ? 5.116 -5.751 -8.680 1.00 79.00 99 VAL A N 1
ATOM 781 C CA . VAL A 1 99 ? 4.125 -6.832 -8.715 1.00 79.00 99 VAL A CA 1
ATOM 782 C C . VAL A 1 99 ? 4.302 -7.761 -7.512 1.00 79.00 99 VAL A C 1
ATOM 784 O O . VAL A 1 99 ? 3.328 -8.097 -6.837 1.00 79.00 99 VAL A O 1
ATOM 787 N N . ALA A 1 100 ? 5.548 -8.126 -7.191 1.00 82.12 100 ALA A N 1
ATOM 788 C CA . ALA A 1 100 ? 5.860 -8.935 -6.016 1.00 82.12 100 ALA A CA 1
ATOM 789 C C . ALA A 1 100 ? 5.460 -8.223 -4.710 1.00 82.12 100 ALA A C 1
ATOM 791 O O . ALA A 1 100 ? 4.828 -8.827 -3.846 1.00 82.12 100 ALA A O 1
ATOM 792 N N . LEU A 1 101 ? 5.753 -6.926 -4.585 1.00 77.88 101 LEU A N 1
ATOM 793 C CA . LEU A 1 101 ? 5.357 -6.111 -3.437 1.00 77.88 101 LEU A CA 1
ATOM 794 C C . LEU A 1 101 ? 3.836 -5.990 -3.323 1.00 77.88 101 LEU A C 1
ATOM 796 O O . LEU A 1 101 ? 3.321 -6.082 -2.215 1.00 77.88 101 LEU A O 1
ATOM 800 N N . GLY A 1 102 ? 3.105 -5.866 -4.435 1.00 75.69 102 GLY A N 1
ATOM 801 C CA . GLY A 1 102 ? 1.639 -5.911 -4.440 1.00 75.69 102 GLY A CA 1
ATOM 802 C C . GLY A 1 102 ? 1.086 -7.241 -3.908 1.00 75.69 102 GLY A C 1
ATOM 803 O O . GLY A 1 102 ? 0.202 -7.253 -3.049 1.00 75.69 102 GLY A O 1
ATOM 804 N N . LEU A 1 103 ? 1.651 -8.371 -4.348 1.00 77.50 103 LEU A N 1
ATOM 805 C CA . LEU A 1 103 ? 1.294 -9.709 -3.852 1.00 77.50 103 LEU A CA 1
ATOM 806 C C . LEU A 1 103 ? 1.548 -9.865 -2.352 1.00 77.50 103 LEU A C 1
ATOM 808 O O . LEU A 1 103 ? 0.686 -10.355 -1.619 1.00 77.50 103 LEU A O 1
ATOM 812 N N . ILE A 1 104 ? 2.721 -9.432 -1.891 1.00 74.44 104 ILE A N 1
ATOM 813 C CA . ILE A 1 104 ? 3.105 -9.542 -0.483 1.00 74.44 104 ILE A CA 1
ATOM 814 C C . ILE A 1 104 ? 2.250 -8.582 0.360 1.00 74.44 104 ILE A C 1
ATOM 816 O O . ILE A 1 104 ? 1.775 -8.981 1.422 1.00 74.44 104 ILE A O 1
ATOM 820 N N . ALA A 1 105 ? 1.957 -7.368 -0.126 1.00 69.75 105 ALA A N 1
ATOM 821 C CA . ALA A 1 105 ? 1.097 -6.381 0.544 1.00 69.75 105 ALA A CA 1
ATOM 822 C C . ALA A 1 105 ? -0.332 -6.889 0.759 1.00 69.75 105 ALA A C 1
ATOM 824 O O . ALA A 1 105 ? -0.969 -6.551 1.755 1.00 69.75 105 ALA A O 1
ATOM 825 N N . SER A 1 106 ? -0.829 -7.738 -0.143 1.00 65.88 106 SER A N 1
ATOM 826 C CA . SER A 1 106 ? -2.142 -8.367 0.003 1.00 65.88 106 SER A CA 1
ATOM 827 C C . SER A 1 106 ? -2.192 -9.446 1.093 1.00 65.88 106 SER A C 1
ATOM 829 O O . SER A 1 106 ? -3.290 -9.822 1.507 1.00 65.88 106 SER A O 1
ATOM 831 N N . ARG A 1 107 ? -1.048 -9.997 1.517 1.00 64.19 107 ARG A N 1
ATOM 832 C CA . ARG A 1 107 ? -0.964 -11.165 2.416 1.00 64.19 107 ARG A CA 1
ATOM 833 C C . ARG A 1 107 ? -0.330 -10.848 3.772 1.00 64.19 107 ARG A C 1
ATOM 835 O O . ARG A 1 107 ? -0.680 -11.491 4.756 1.00 64.19 107 ARG A O 1
ATOM 842 N N . PHE A 1 108 ? 0.592 -9.892 3.834 1.00 60.59 108 PHE A N 1
ATOM 843 C CA . PHE A 1 108 ? 1.381 -9.559 5.022 1.00 60.59 108 PHE A CA 1
ATOM 844 C C . PHE A 1 108 ? 1.144 -8.118 5.482 1.00 60.59 108 PHE A C 1
ATOM 846 O O . PHE A 1 108 ? 0.643 -7.302 4.719 1.00 60.59 108 PHE A O 1
ATOM 853 N N . LYS A 1 109 ? 1.518 -7.828 6.740 1.00 63.78 109 LYS A N 1
ATOM 854 C CA . LYS A 1 109 ? 1.464 -6.514 7.418 1.00 63.78 109 LYS A CA 1
ATOM 855 C C . LYS A 1 109 ? 1.584 -5.332 6.434 1.00 63.78 109 LYS A C 1
ATOM 857 O O . LYS A 1 109 ? 2.706 -4.970 6.063 1.00 63.78 109 LYS A O 1
ATOM 862 N N . PRO A 1 110 ? 0.460 -4.727 6.003 1.00 62.94 110 PRO A N 1
ATOM 863 C CA . PRO A 1 110 ? 0.452 -3.844 4.838 1.00 62.94 110 PRO A CA 1
ATOM 864 C C . PRO A 1 110 ? 1.289 -2.576 5.054 1.00 62.94 110 PRO A C 1
ATOM 866 O O . PRO A 1 110 ? 1.822 -2.025 4.097 1.00 62.94 110 PRO A O 1
ATOM 869 N N . HIS A 1 111 ? 1.488 -2.147 6.305 1.00 62.94 111 HIS A N 1
ATOM 870 C CA . HIS A 1 111 ? 2.209 -0.911 6.625 1.00 62.94 111 HIS A CA 1
ATOM 871 C C . HIS A 1 111 ? 3.694 -0.957 6.239 1.00 62.94 111 HIS A C 1
ATOM 873 O O . HIS A 1 111 ? 4.187 -0.029 5.602 1.00 62.94 111 HIS A O 1
ATOM 879 N N . LEU A 1 112 ? 4.403 -2.041 6.578 1.00 64.12 112 LEU A N 1
ATOM 880 C CA . LEU A 1 112 ? 5.823 -2.189 6.238 1.00 64.12 112 LEU A CA 1
ATOM 881 C C . LEU A 1 112 ? 6.005 -2.259 4.728 1.00 64.12 112 LEU A C 1
ATOM 883 O O . LEU A 1 112 ? 6.975 -1.733 4.195 1.00 64.12 112 LEU A O 1
ATOM 887 N N . ILE A 1 113 ? 5.059 -2.888 4.037 1.00 70.00 113 ILE A N 1
ATOM 888 C CA . ILE A 1 113 ? 5.193 -3.162 2.612 1.00 70.00 113 ILE A CA 1
ATOM 889 C C . ILE A 1 113 ? 4.943 -1.902 1.795 1.00 70.00 113 ILE A C 1
ATOM 891 O O . ILE A 1 113 ? 5.678 -1.666 0.842 1.00 70.00 113 ILE A O 1
ATOM 895 N N . PHE A 1 114 ? 3.996 -1.047 2.191 1.00 70.69 114 PHE A N 1
ATOM 896 C CA . PHE A 1 114 ? 3.851 0.259 1.546 1.00 70.69 114 PHE A CA 1
ATOM 897 C C . PHE A 1 114 ? 5.059 1.166 1.783 1.00 70.69 114 PHE A C 1
ATOM 899 O O . PHE A 1 114 ? 5.465 1.862 0.857 1.00 70.69 114 PHE A O 1
ATOM 906 N N . LEU A 1 115 ? 5.685 1.113 2.962 1.00 71.12 115 LEU A N 1
ATOM 907 C CA . LEU A 1 115 ? 6.908 1.872 3.240 1.00 71.12 115 LEU A CA 1
ATOM 908 C C . LEU A 1 115 ? 8.073 1.381 2.365 1.00 71.12 115 LEU A C 1
ATOM 910 O O . LEU A 1 115 ? 8.753 2.184 1.727 1.00 71.12 115 LEU A O 1
ATOM 914 N N . VAL A 1 116 ? 8.253 0.061 2.257 1.00 76.25 116 VAL A N 1
ATOM 915 C CA . VAL A 1 116 ? 9.247 -0.547 1.359 1.00 76.25 116 VAL A CA 1
ATOM 916 C C . VAL A 1 116 ? 8.953 -0.204 -0.102 1.00 76.25 116 VAL A C 1
ATOM 918 O O . VAL A 1 116 ? 9.870 0.155 -0.836 1.00 76.25 116 VAL A O 1
ATOM 921 N N . ALA A 1 117 ? 7.689 -0.252 -0.527 1.00 75.19 117 ALA A N 1
ATOM 922 C CA . ALA A 1 117 ? 7.291 0.089 -1.887 1.00 75.19 117 ALA A CA 1
ATOM 923 C C . ALA A 1 117 ? 7.505 1.574 -2.210 1.00 75.19 117 ALA A C 1
ATOM 925 O O . ALA A 1 117 ? 7.948 1.895 -3.308 1.00 75.19 117 ALA A O 1
ATOM 926 N N . LEU A 1 118 ? 7.258 2.473 -1.253 1.00 76.94 118 LEU A N 1
ATOM 927 C CA . LEU A 1 118 ? 7.565 3.898 -1.373 1.00 76.94 118 LEU A CA 1
ATOM 928 C C . LEU A 1 118 ? 9.077 4.125 -1.518 1.00 76.94 118 LEU A C 1
ATOM 930 O O . LEU A 1 118 ? 9.507 4.853 -2.410 1.00 76.94 118 LEU A O 1
ATOM 934 N N . GLY A 1 119 ? 9.887 3.478 -0.675 1.00 78.88 119 GLY A N 1
ATOM 935 C CA . GLY A 1 119 ? 11.346 3.556 -0.758 1.00 78.88 119 GLY A CA 1
ATOM 936 C C . GLY A 1 119 ? 11.879 3.019 -2.088 1.00 78.88 119 GLY A C 1
ATOM 937 O O . GLY A 1 119 ? 12.710 3.661 -2.728 1.00 78.88 119 GLY A O 1
ATOM 938 N N . PHE A 1 120 ? 11.345 1.884 -2.546 1.00 80.69 120 PHE A N 1
ATOM 939 C CA . PHE A 1 120 ? 11.684 1.306 -3.844 1.00 80.69 120 PHE A CA 1
ATOM 940 C C . PHE A 1 120 ? 11.269 2.224 -5.001 1.00 80.69 120 PHE A C 1
ATOM 942 O O . PHE A 1 120 ? 12.048 2.425 -5.929 1.00 80.69 120 PHE A O 1
ATOM 949 N N . TYR A 1 121 ? 10.096 2.857 -4.910 1.00 78.44 121 TYR A N 1
ATOM 950 C CA . TYR A 1 121 ? 9.632 3.839 -5.885 1.00 78.44 121 TYR A CA 1
ATOM 951 C C . TYR A 1 121 ? 10.589 5.014 -6.035 1.00 78.44 121 TYR A C 1
ATOM 953 O O . TYR A 1 121 ? 11.086 5.267 -7.134 1.00 78.44 121 TYR A O 1
ATOM 961 N N . LEU A 1 122 ? 10.936 5.663 -4.923 1.00 78.62 122 LEU A N 1
ATOM 962 C CA . LEU A 1 122 ? 11.894 6.768 -4.919 1.00 78.62 122 LEU A CA 1
ATOM 963 C C . LEU A 1 122 ? 13.273 6.340 -5.439 1.00 78.62 122 LEU A C 1
ATOM 965 O O . LEU A 1 122 ? 13.900 7.085 -6.190 1.00 78.62 122 LEU A O 1
ATOM 969 N N . PHE A 1 123 ? 13.723 5.132 -5.092 1.00 80.56 123 PHE A N 1
ATOM 970 C CA . PHE A 1 123 ? 14.980 4.583 -5.594 1.00 80.56 123 PHE A CA 1
ATOM 971 C C . PHE A 1 123 ? 14.955 4.382 -7.114 1.00 80.56 123 PHE A C 1
ATOM 973 O O . PHE A 1 123 ? 15.874 4.823 -7.803 1.00 80.56 123 PHE A O 1
ATOM 980 N N . THR A 1 124 ? 13.908 3.756 -7.659 1.00 74.88 124 THR A N 1
ATOM 981 C CA . THR A 1 124 ? 13.807 3.560 -9.113 1.00 74.88 124 THR A CA 1
ATOM 982 C C . THR A 1 124 ? 13.710 4.883 -9.862 1.00 74.88 124 THR A C 1
ATOM 984 O O . THR A 1 124 ? 14.394 5.044 -10.865 1.00 74.88 124 THR A O 1
ATOM 987 N N . GLU A 1 125 ? 12.955 5.857 -9.351 1.00 74.56 125 GLU A N 1
ATOM 988 C CA . GLU A 1 125 ? 12.894 7.209 -9.913 1.00 74.56 125 GLU A CA 1
ATOM 989 C C . GLU A 1 125 ? 14.278 7.867 -9.941 1.00 74.56 125 GLU A C 1
ATOM 991 O O . GLU A 1 125 ? 14.703 8.364 -10.984 1.00 74.56 125 GLU A O 1
ATOM 996 N N . PHE A 1 126 ? 15.027 7.787 -8.838 1.00 77.06 126 PHE A N 1
ATOM 997 C CA . PHE A 1 126 ? 16.386 8.318 -8.752 1.00 77.06 126 PHE A CA 1
ATOM 998 C C . PHE A 1 126 ? 17.343 7.660 -9.761 1.00 77.06 126 PHE A C 1
ATOM 1000 O O . PHE A 1 126 ? 18.081 8.352 -10.474 1.00 77.06 126 PHE A O 1
ATOM 1007 N N . VAL A 1 127 ? 17.310 6.328 -9.872 1.00 75.31 127 VAL A N 1
ATOM 1008 C CA . VAL A 1 127 ? 18.136 5.576 -10.831 1.00 75.31 127 VAL A CA 1
ATOM 1009 C C . VAL A 1 127 ? 17.769 5.944 -12.266 1.00 75.31 127 VAL A C 1
ATOM 1011 O O . VAL A 1 127 ? 18.662 6.230 -13.061 1.00 75.31 127 VAL A O 1
ATOM 1014 N N . LEU A 1 128 ? 16.474 6.003 -12.591 1.00 72.88 128 LEU A N 1
ATOM 1015 C CA . LEU A 1 128 ? 15.994 6.384 -13.918 1.00 72.88 128 LEU A CA 1
ATOM 1016 C C . LEU A 1 128 ? 16.435 7.809 -14.279 1.00 72.88 128 LEU A C 1
ATOM 1018 O O . LEU A 1 128 ? 16.950 8.007 -15.373 1.00 72.88 128 LEU A O 1
ATOM 1022 N N . THR A 1 129 ? 16.326 8.776 -13.358 1.00 68.94 129 THR A N 1
ATOM 1023 C CA . THR A 1 129 ? 16.798 10.154 -13.598 1.00 68.94 129 THR A CA 1
ATOM 1024 C C . THR A 1 129 ? 18.302 10.272 -13.787 1.00 68.94 129 THR A C 1
ATOM 1026 O O . THR A 1 129 ? 18.753 11.121 -14.549 1.00 68.94 129 THR A O 1
ATOM 1029 N N . SER A 1 130 ? 19.081 9.439 -13.094 1.00 69.75 130 SER A N 1
ATOM 1030 C CA . SER A 1 130 ? 20.542 9.546 -13.097 1.00 69.75 130 SER A CA 1
ATOM 1031 C C . SER A 1 130 ? 21.181 8.810 -14.276 1.00 69.75 130 SER A C 1
ATOM 1033 O O . SER A 1 130 ? 22.213 9.241 -14.780 1.00 69.75 130 SER A O 1
ATOM 1035 N N . TRP A 1 131 ? 20.591 7.693 -14.714 1.00 63.19 131 TRP A N 1
ATOM 1036 C CA . TRP A 1 131 ? 21.173 6.814 -15.738 1.00 63.19 131 TRP A CA 1
ATOM 1037 C C . TRP A 1 131 ? 20.544 6.976 -17.115 1.00 63.19 131 TRP A C 1
ATOM 1039 O O . TRP A 1 131 ? 21.184 6.684 -18.124 1.00 63.19 131 TRP A O 1
ATOM 1049 N N . ILE A 1 132 ? 19.280 7.387 -17.169 1.00 63.78 132 ILE A N 1
ATOM 1050 C CA . ILE A 1 132 ? 18.518 7.439 -18.404 1.00 63.78 132 ILE A CA 1
ATOM 1051 C C . ILE A 1 132 ? 18.110 8.892 -18.642 1.00 63.78 132 ILE A C 1
ATOM 1053 O O . ILE A 1 132 ? 17.071 9.363 -18.189 1.00 63.78 132 ILE A O 1
ATOM 1057 N N . SER A 1 133 ? 18.923 9.602 -19.423 1.00 54.91 133 SER A N 1
ATOM 1058 C CA . SER A 1 133 ? 18.572 10.886 -20.036 1.00 54.91 133 SER A CA 1
ATOM 1059 C C . SER A 1 133 ? 17.548 10.686 -21.168 1.00 54.91 133 SER A C 1
ATOM 1061 O O . SER A 1 133 ? 17.759 11.085 -22.311 1.00 54.91 133 SER A O 1
ATOM 1063 N N . LEU A 1 134 ? 16.425 10.015 -20.880 1.00 52.16 134 LEU A N 1
ATOM 1064 C CA . LEU A 1 134 ? 15.287 9.982 -21.799 1.00 52.16 134 LEU A CA 1
ATOM 1065 C C . LEU A 1 134 ? 14.699 11.399 -21.888 1.00 52.16 134 LEU A C 1
ATOM 1067 O O . LEU A 1 134 ? 14.596 12.085 -20.867 1.00 52.16 134 LEU A O 1
ATOM 1071 N N . PRO A 1 135 ? 14.300 11.851 -23.089 1.00 43.16 135 PRO A N 1
ATOM 1072 C CA . PRO A 1 135 ? 13.744 13.177 -23.276 1.00 43.16 135 PRO A CA 1
ATOM 1073 C C . PRO A 1 135 ? 12.519 13.365 -22.377 1.00 43.16 135 PRO A C 1
ATOM 1075 O O . PRO A 1 135 ? 11.702 12.465 -22.186 1.00 43.16 135 PRO A O 1
ATOM 1078 N N . ILE A 1 136 ? 12.428 14.579 -21.848 1.00 50.62 136 ILE A N 1
ATOM 1079 C CA . ILE A 1 136 ? 11.523 15.145 -20.833 1.00 50.62 136 ILE A CA 1
ATOM 1080 C C . ILE A 1 136 ? 10.013 14.861 -21.055 1.00 50.62 136 ILE A C 1
ATOM 1082 O O . ILE A 1 136 ? 9.178 15.168 -20.207 1.00 50.62 136 ILE A O 1
ATOM 1086 N N . THR A 1 137 ? 9.629 14.201 -22.146 1.00 49.84 137 THR A N 1
ATOM 1087 C CA . THR A 1 137 ? 8.243 13.918 -22.537 1.00 49.84 137 THR A CA 1
ATOM 1088 C C . THR A 1 137 ? 7.556 12.833 -21.700 1.00 49.84 137 THR A C 1
ATOM 1090 O O . THR A 1 137 ? 6.350 12.929 -21.494 1.00 49.84 137 THR A O 1
ATOM 1093 N N . LEU A 1 138 ? 8.288 11.865 -21.128 1.00 51.06 138 LEU A N 1
ATOM 1094 C CA . LEU A 1 138 ? 7.749 10.958 -20.091 1.00 51.06 138 LEU A CA 1
ATOM 1095 C C . LEU A 1 138 ? 7.796 11.583 -18.681 1.00 51.06 138 LEU A C 1
ATOM 1097 O O . LEU A 1 138 ? 7.094 11.145 -17.773 1.00 51.06 138 LEU A O 1
ATOM 1101 N N . PHE A 1 139 ? 8.603 12.635 -18.505 1.00 49.50 139 PHE A N 1
ATOM 1102 C CA . PHE A 1 139 ? 8.843 13.321 -17.231 1.00 49.50 139 PHE A CA 1
ATOM 1103 C C . PHE A 1 139 ? 7.808 14.410 -16.914 1.00 49.50 139 PHE A C 1
ATOM 1105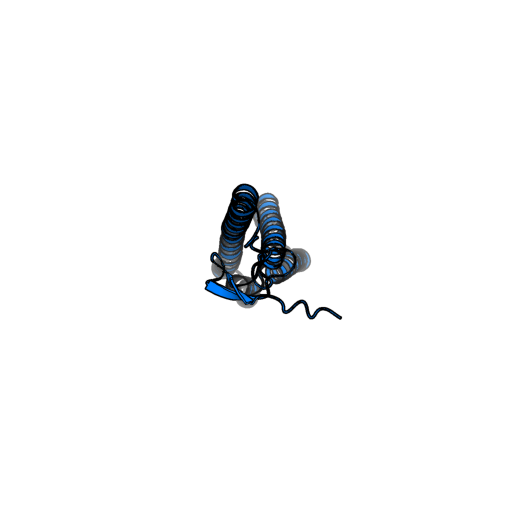 O O . PHE A 1 139 ? 7.685 14.837 -15.767 1.00 49.50 139 PHE A O 1
ATOM 1112 N N . ASN A 1 140 ? 7.011 14.817 -17.905 1.00 49.41 140 ASN A N 1
ATOM 1113 C CA . ASN A 1 140 ? 5.987 15.853 -17.761 1.00 49.41 140 ASN A CA 1
ATOM 1114 C C . ASN A 1 140 ? 4.746 15.403 -16.954 1.00 49.41 140 ASN A C 1
ATOM 1116 O O . ASN A 1 140 ? 3.774 16.142 -16.828 1.00 49.41 140 ASN A O 1
ATOM 1120 N N . GLN A 1 141 ? 4.768 14.199 -16.372 1.00 63.22 141 GLN A N 1
ATOM 1121 C CA . GLN A 1 141 ? 3.751 13.719 -15.435 1.00 63.22 141 GLN A CA 1
ATOM 1122 C C . GLN A 1 141 ? 4.233 13.774 -13.980 1.00 63.22 141 GLN A C 1
ATOM 1124 O O . GLN A 1 141 ? 4.026 12.836 -13.210 1.00 63.22 141 GLN A O 1
ATOM 1129 N N . VAL A 1 142 ? 4.835 14.894 -13.564 1.00 66.50 142 VAL A N 1
ATOM 1130 C CA . VAL A 1 142 ? 5.059 15.182 -12.132 1.00 66.50 142 VAL A CA 1
ATOM 1131 C C . VAL A 1 142 ? 3.761 14.968 -11.342 1.00 66.50 142 VAL A C 1
ATOM 1133 O O . VAL A 1 142 ? 3.785 14.365 -10.275 1.00 66.50 142 VAL A O 1
ATOM 1136 N N . TRP A 1 143 ? 2.614 15.334 -11.921 1.00 65.94 143 TRP A N 1
ATOM 1137 C CA . TRP A 1 143 ? 1.287 15.066 -11.363 1.00 65.94 143 TRP A CA 1
ATOM 1138 C C . TRP A 1 143 ? 1.005 13.582 -11.105 1.00 65.94 143 TRP A C 1
ATOM 1140 O O . TRP A 1 143 ? 0.524 13.246 -10.028 1.00 65.94 143 TRP A O 1
ATOM 1150 N N . ALA A 1 144 ? 1.345 12.680 -12.032 1.00 66.00 144 ALA A N 1
ATOM 1151 C CA . ALA A 1 144 ? 1.153 11.245 -11.816 1.00 66.00 144 ALA A CA 1
ATOM 1152 C C . ALA A 1 144 ? 2.062 10.728 -10.695 1.00 66.00 144 ALA A C 1
ATOM 1154 O O . ALA A 1 144 ? 1.606 9.969 -9.843 1.00 66.00 144 ALA A O 1
ATOM 1155 N N . LYS A 1 145 ? 3.316 11.197 -10.634 1.00 67.94 145 LYS A N 1
ATOM 1156 C CA . LYS A 1 145 ? 4.244 10.833 -9.553 1.00 67.94 145 LYS A CA 1
ATOM 1157 C C . LYS A 1 145 ? 3.732 11.300 -8.193 1.00 67.94 145 LYS A C 1
ATOM 1159 O O . LYS A 1 145 ? 3.755 10.529 -7.240 1.00 67.94 145 LYS A O 1
ATOM 1164 N N . VAL A 1 146 ? 3.236 12.536 -8.115 1.00 73.50 146 VAL A N 1
ATOM 1165 C CA . VAL A 1 146 ? 2.642 13.095 -6.894 1.00 73.50 146 VAL A CA 1
ATOM 1166 C C . VAL A 1 146 ? 1.417 12.284 -6.478 1.00 73.50 146 VAL A C 1
ATOM 1168 O O . VAL A 1 146 ? 1.343 11.889 -5.323 1.00 73.50 146 VAL A O 1
ATOM 1171 N N . ILE A 1 147 ? 0.514 11.944 -7.404 1.00 76.19 147 ILE A N 1
ATOM 1172 C CA . ILE A 1 147 ? -0.665 11.110 -7.113 1.00 76.19 147 ILE A CA 1
ATOM 1173 C C . ILE A 1 147 ? -0.251 9.745 -6.551 1.00 76.19 147 ILE A C 1
ATOM 1175 O O . ILE A 1 147 ? -0.775 9.324 -5.519 1.00 76.19 147 ILE A O 1
ATOM 1179 N N . VAL A 1 148 ? 0.711 9.073 -7.189 1.00 71.25 148 VAL A N 1
ATOM 1180 C CA . VAL A 1 148 ? 1.209 7.763 -6.748 1.00 71.25 148 VAL A CA 1
ATOM 1181 C C . VAL A 1 148 ? 1.824 7.850 -5.354 1.00 71.25 148 VAL A C 1
ATOM 1183 O O . VAL A 1 148 ? 1.485 7.050 -4.483 1.00 71.25 148 VAL A O 1
ATOM 1186 N N . VAL A 1 149 ? 2.680 8.846 -5.110 1.00 76.38 149 VAL A N 1
ATOM 1187 C CA . VAL A 1 149 ? 3.302 9.066 -3.798 1.00 76.38 149 VAL A CA 1
ATOM 1188 C C . VAL A 1 149 ? 2.243 9.376 -2.742 1.00 76.38 149 VAL A C 1
ATOM 1190 O O . VAL A 1 149 ? 2.244 8.747 -1.687 1.00 76.38 149 VAL A O 1
ATOM 1193 N N . SER A 1 150 ? 1.298 10.279 -3.016 1.00 75.00 150 SER A N 1
ATOM 1194 C CA . SER A 1 150 ? 0.208 10.609 -2.094 1.00 75.00 150 SER A CA 1
ATOM 1195 C C . SER A 1 150 ? -0.634 9.381 -1.754 1.00 75.00 150 SER A C 1
ATOM 1197 O O . SER A 1 150 ? -0.932 9.150 -0.585 1.00 75.00 150 SER A O 1
ATOM 1199 N N . MET A 1 151 ? -0.966 8.547 -2.740 1.00 71.12 151 MET A N 1
ATOM 1200 C CA . MET A 1 151 ? -1.724 7.314 -2.517 1.00 71.12 151 MET A CA 1
ATOM 1201 C C . MET A 1 151 ? -0.931 6.264 -1.731 1.00 71.12 151 MET A C 1
ATOM 1203 O O . MET A 1 151 ? -1.506 5.613 -0.860 1.00 71.12 151 MET A O 1
ATOM 1207 N N . LEU A 1 152 ? 0.379 6.127 -1.961 1.00 70.31 152 LEU A N 1
ATOM 1208 C CA . LEU A 1 152 ? 1.246 5.242 -1.171 1.00 70.31 152 LEU A CA 1
ATOM 1209 C C . LEU A 1 152 ? 1.396 5.725 0.279 1.00 70.31 152 LEU A C 1
ATOM 1211 O O . LEU A 1 152 ? 1.388 4.912 1.205 1.00 70.31 152 LEU A O 1
ATOM 1215 N N . VAL A 1 153 ? 1.482 7.040 0.497 1.00 75.88 153 VAL A N 1
ATOM 1216 C CA . VAL A 1 153 ? 1.525 7.645 1.837 1.00 75.88 153 VAL A CA 1
ATOM 1217 C C . VAL A 1 153 ? 0.199 7.430 2.564 1.00 75.88 153 VAL A C 1
ATOM 1219 O O . VAL A 1 153 ? 0.199 6.945 3.695 1.00 75.88 153 VAL A O 1
ATOM 1222 N N . ILE A 1 154 ? -0.935 7.709 1.913 1.00 73.94 154 ILE A N 1
ATOM 1223 C CA . ILE A 1 154 ? -2.268 7.462 2.481 1.00 73.94 154 ILE A CA 1
ATOM 1224 C C . ILE A 1 154 ? -2.444 5.969 2.781 1.00 73.94 154 ILE A C 1
ATOM 1226 O O . ILE A 1 154 ? -2.887 5.622 3.871 1.00 73.94 154 ILE A O 1
ATOM 1230 N N . GLY A 1 155 ? -2.034 5.085 1.866 1.00 67.12 155 GLY A N 1
ATOM 1231 C CA . GLY A 1 155 ? -2.054 3.634 2.061 1.00 67.12 155 GLY A CA 1
ATOM 1232 C C . GLY A 1 155 ? -1.201 3.180 3.249 1.00 67.12 155 GLY A C 1
ATOM 1233 O O . GLY A 1 155 ? -1.640 2.336 4.029 1.00 67.12 155 GLY A O 1
ATOM 1234 N N . SER A 1 156 ? -0.028 3.790 3.447 1.00 70.81 156 SER A N 1
ATOM 1235 C CA . SER A 1 156 ? 0.851 3.526 4.596 1.00 70.81 156 SER A CA 1
ATOM 1236 C C . SER A 1 156 ? 0.222 3.975 5.917 1.00 70.81 156 SER A C 1
ATOM 1238 O O . SER A 1 156 ? 0.201 3.206 6.879 1.00 70.81 156 SER A O 1
ATOM 1240 N N . ILE A 1 157 ? -0.325 5.196 5.967 1.00 72.94 157 ILE A N 1
ATOM 1241 C CA . ILE A 1 157 ? -0.989 5.748 7.159 1.00 72.94 157 ILE A CA 1
ATOM 1242 C C . ILE A 1 157 ? -2.232 4.926 7.499 1.00 72.94 157 ILE A C 1
ATOM 1244 O O . ILE A 1 157 ? -2.424 4.550 8.654 1.00 72.94 157 ILE A O 1
ATOM 1248 N N . ALA A 1 158 ? -3.042 4.594 6.493 1.00 66.19 158 ALA A N 1
ATOM 1249 C CA . ALA A 1 158 ? -4.193 3.715 6.628 1.00 66.19 158 ALA A CA 1
ATOM 1250 C C . ALA A 1 158 ? -3.757 2.357 7.198 1.00 66.19 158 ALA A C 1
ATOM 1252 O O . ALA A 1 158 ? -4.240 1.935 8.245 1.00 66.19 158 ALA A O 1
ATOM 1253 N N . ALA A 1 159 ? -2.775 1.695 6.591 1.00 66.38 159 ALA A N 1
ATOM 1254 C CA . ALA A 1 159 ? -2.286 0.409 7.074 1.00 66.38 159 ALA A CA 1
ATOM 1255 C C . ALA A 1 159 ? -1.773 0.468 8.527 1.00 66.38 159 ALA A C 1
ATOM 1257 O O . ALA A 1 159 ? -2.110 -0.406 9.329 1.00 66.38 159 ALA A O 1
ATOM 1258 N N . TYR A 1 160 ? -1.029 1.517 8.891 1.00 70.44 160 TYR A N 1
ATOM 1259 C CA . TYR A 1 160 ? -0.572 1.747 10.264 1.00 70.44 160 TYR A CA 1
ATOM 1260 C C . TYR A 1 160 ? -1.742 1.936 11.239 1.00 70.44 160 TYR A C 1
ATOM 1262 O O . TYR A 1 160 ? -1.770 1.340 12.319 1.00 70.44 160 TYR A O 1
ATOM 1270 N N . TYR A 1 161 ? -2.743 2.725 10.848 1.00 69.12 161 TYR A N 1
ATOM 1271 C CA . TYR A 1 161 ? -3.930 2.966 11.660 1.00 69.12 161 TYR A CA 1
ATOM 1272 C C . TYR A 1 161 ? -4.756 1.687 11.846 1.00 69.12 161 TYR A C 1
ATOM 1274 O O . TYR A 1 161 ? -5.174 1.394 12.963 1.00 69.12 161 TYR A O 1
ATOM 1282 N N . SER A 1 162 ? -4.911 0.871 10.797 1.00 63.88 162 SER A N 1
ATOM 1283 C CA . SER A 1 162 ? -5.584 -0.433 10.871 1.00 63.88 162 SER A CA 1
ATOM 1284 C C . SER A 1 162 ? -4.900 -1.366 11.867 1.00 63.88 162 SER A C 1
ATOM 1286 O O . SER A 1 162 ? -5.573 -2.001 12.676 1.00 63.88 162 SER A O 1
ATOM 1288 N N . GLU A 1 163 ? -3.567 -1.432 11.860 1.00 66.50 163 GLU A N 1
ATOM 1289 C CA . GLU A 1 163 ? -2.829 -2.277 12.801 1.00 66.50 163 GLU A CA 1
ATOM 1290 C C . GLU A 1 163 ? -2.922 -1.779 14.244 1.00 66.50 163 GLU A C 1
ATOM 1292 O O . GLU A 1 163 ? -3.095 -2.587 15.157 1.00 66.50 163 GLU A O 1
ATOM 1297 N N . ASN A 1 164 ? -2.867 -0.465 14.467 1.00 67.25 164 ASN A N 1
ATOM 1298 C CA . ASN A 1 164 ? -3.044 0.097 15.805 1.00 67.25 164 ASN A CA 1
ATOM 1299 C C . ASN A 1 164 ? -4.476 -0.072 16.327 1.00 67.25 164 ASN A C 1
ATOM 1301 O O . ASN A 1 164 ? -4.662 -0.329 17.514 1.00 67.25 164 ASN A O 1
ATOM 1305 N N . LEU A 1 165 ? -5.484 0.028 15.458 1.00 65.19 165 LEU A N 1
ATOM 1306 C CA . LEU A 1 165 ? -6.869 -0.270 15.818 1.00 65.19 165 LEU A CA 1
ATOM 1307 C C . LEU A 1 165 ? -7.064 -1.758 16.117 1.00 65.19 165 LEU A C 1
ATOM 1309 O O . LEU A 1 165 ? -7.683 -2.087 17.121 1.00 65.19 165 LEU A O 1
ATOM 1313 N N . LYS A 1 166 ? -6.473 -2.658 15.322 1.00 61.44 166 LYS A N 1
ATOM 1314 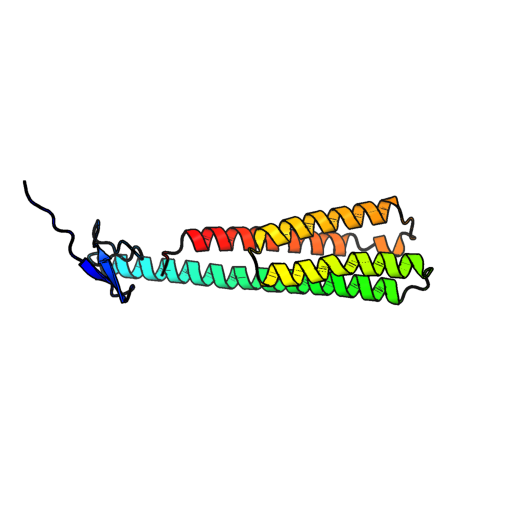C CA . LYS A 1 166 ? -6.506 -4.106 15.586 1.00 61.44 166 LYS A CA 1
ATOM 1315 C C . LYS A 1 166 ? -5.853 -4.492 16.910 1.00 61.44 166 LYS A C 1
ATOM 1317 O O . LYS A 1 166 ? -6.312 -5.427 17.544 1.00 61.44 166 LYS A O 1
ATOM 1322 N N . LYS A 1 167 ? -4.812 -3.777 17.350 1.00 62.72 167 LYS A N 1
ATOM 1323 C CA . LYS A 1 167 ? -4.215 -3.975 18.685 1.00 62.72 167 LYS A CA 1
ATOM 1324 C C . LYS A 1 167 ? -5.109 -3.490 19.828 1.00 62.72 167 LYS A C 1
ATOM 1326 O O . LYS A 1 167 ? -4.944 -3.959 20.946 1.00 62.72 167 LYS A O 1
ATOM 1331 N N . LYS A 1 168 ? -5.998 -2.529 19.559 1.00 59.66 168 LYS A N 1
ATOM 1332 C CA . LYS A 1 168 ? -6.974 -2.001 20.524 1.00 59.66 168 LYS A CA 1
ATOM 1333 C C . LYS A 1 168 ? -8.290 -2.776 20.523 1.00 59.66 168 LYS A C 1
ATOM 1335 O O . LYS A 1 168 ? -9.079 -2.586 21.443 1.00 59.66 168 LYS A O 1
ATOM 1340 N N . LEU A 1 169 ? -8.535 -3.602 19.506 1.00 57.84 169 LEU A N 1
ATOM 1341 C CA . LEU A 1 169 ? -9.661 -4.521 19.510 1.00 57.84 169 LEU A CA 1
ATOM 1342 C C . LEU A 1 169 ? -9.387 -5.633 20.529 1.00 57.84 169 LEU A C 1
ATOM 1344 O O . LEU A 1 169 ? -8.294 -6.209 20.509 1.00 57.84 169 LEU A O 1
ATOM 1348 N N . PRO A 1 170 ? -10.354 -5.934 21.407 1.00 53.53 170 PRO A N 1
ATOM 1349 C CA . PRO A 1 170 ? -10.271 -7.119 22.235 1.00 53.53 170 PRO A CA 1
ATOM 1350 C C . PRO A 1 170 ? -10.156 -8.345 21.333 1.00 53.53 170 PRO A C 1
ATOM 1352 O O . PRO A 1 170 ? -10.893 -8.477 20.353 1.00 53.53 170 PRO A O 1
ATOM 1355 N N . LYS A 1 171 ? -9.172 -9.197 21.620 1.00 50.91 171 LYS A N 1
ATOM 1356 C CA . LYS A 1 171 ? -8.982 -10.438 20.877 1.00 50.91 171 LYS A CA 1
ATOM 1357 C C . LYS A 1 171 ? -10.090 -11.409 21.272 1.00 50.91 171 LYS A C 1
ATOM 1359 O O . LYS A 1 171 ? -10.280 -11.653 22.458 1.00 50.91 171 LYS A O 1
ATOM 1364 N N . TYR A 1 172 ? -10.778 -11.911 20.258 1.00 47.53 172 TYR A N 1
ATOM 1365 C CA . TYR A 1 172 ? -11.348 -13.251 20.251 1.00 47.53 172 TYR A CA 1
ATOM 1366 C C . TYR A 1 172 ? -10.344 -14.176 19.589 1.00 47.53 172 TYR A C 1
ATOM 1368 O O . TYR A 1 172 ? -9.762 -13.735 18.564 1.00 47.53 172 TYR A O 1
#

Secondary structure (DSSP, 8-state):
-----PPEEE-TTT-SEEEEETTEETTT---SSS-HHHHHHHHHHHHHHHHHHHHHHHHHHHHHHHHHHHHHHHHHHHHHS---HHHHHHHHHHHHHHHHHHHHHTTS-HHHHHHHHHHHHHHHHHHHHHH----TTTTT-HHHHHHHHHHHHHHHHHHHHHHHHHHHSPP-

Sequence (172 aa):
MSQNALSTEECPHCHEEALVLDQKCTNCGFPIEGSKEAQQVFLDKTEAIQKRVTETQTYVKWAVGLLYFIGMLYIFIFLRLNLTLKVKISGTLLGVPYVALGLIASRFKPHLIFLVALGFYLFTEFVLTSWISLPITLFNQVWAKVIVVSMLVIGSIAAYYSENLKKKLPKY

pLDDT: mean 71.68, std 9.66, range [37.25, 84.19]

Foldseek 3Di:
DDPPPFDFDCAPVRNDGAGQDPCAGPQQRQRVNDDPVSNVVSVVVLVVLVVLLVVLVVLLLVLLVVLLVVLVVQLVVLCPDPDDPVSSVVSNVLSVVSNVLSVCCVPDLVQVSLVVVLVSLVVVVVCCVVPPPDPCPVVVPPVVVVVSNVSSVSNNVSSVSSVVSVVVGRDD

Radius of gyration: 24.7 Å; chains: 1; bounding box: 48×35×84 Å